Protein AF-A0A260ZLQ7-F1 (afdb_monomer)

Foldseek 3Di:
DAWDDDPQKTKGKDWLVVVLVVLVCLDPPPPDPRHLVQLVPDPDPLSVLLVVVSVVVNVVCVVPNDGGMDMDMDGDDPCVPVPDPVVCVPPDDDDDDDDPPDDLVRDPPDDRDDPADPPGCVQVSH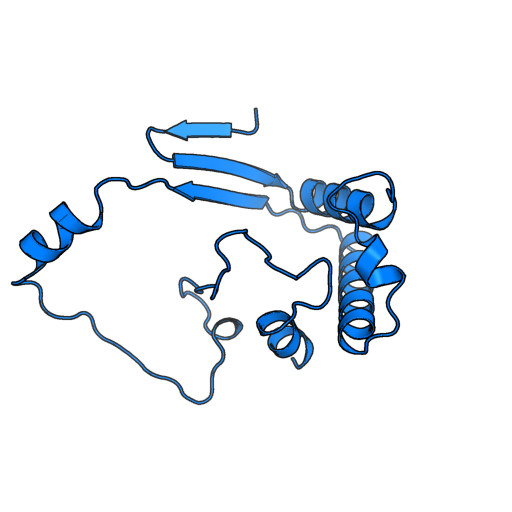NDQPPVVVVSVD

InterPro domains:
  IPR007724 Poly(ADP-ribose) glycohydrolase [PTHR12837] (11-131)
  IPR046372 Poly (ADP-ribose) glycohydrolase (PARG), catalytic domain [PF05028] (88-135)
  IPR048362 Poly (ADP-ribose) glycohydrolase, helical domain [PF20811] (11-74)

Sequence (138 aa):
RIYRLVDDVISATFSQEQCAVLLAWMFFDSRRNRSFLNILNSTHPISIEKIKFLLNYFEKVTEEMPQGVVSFMRIKNSNFWENEFEKNGEKKLSKAMVFDDLLIEQTALCTQIDFANKHIGGGVLRLGGVQMRLRLKQ

Secondary structure (DSSP, 8-state):
--EEEETTEEEEEEEHHHHHHHHHHHHH-TTSTT-SHHHHT--SHHHHHHHHHHHHHHHHHHHS----EEEEEEE--SSHHHHHTTTTTTSPPPP----SS--GGG-TTS-PPP---SSTTTTTTTT--HHHHHHTT-

Solvent-accessible surface area (backbone atoms only — not comparable to full-atom values): 8750 Å² total; per-residue (Å²): 136,58,70,55,78,58,88,57,32,45,36,42,62,42,45,43,56,58,52,50,53,54,52,48,46,23,64,71,40,74,89,46,101,71,25,38,54,60,27,76,76,37,88,49,70,71,25,51,56,50,50,54,51,51,50,55,50,50,52,50,48,72,76,54,67,58,89,54,71,48,77,49,74,49,76,61,70,94,60,60,69,80,60,46,56,76,74,42,73,82,59,79,80,75,94,82,85,89,69,93,91,61,55,67,89,72,50,77,100,54,92,72,84,76,95,70,46,98,53,80,67,62,39,56,59,46,90,40,48,74,70,56,54,59,65,72,72,109

Nearest PDB structures (foldseek):
  7kft-assembly1_B  TM=3.089E-01  e=8.301E+00  Thiomicrospira sp.

Organism: NCBI:txid1503980

Structure (mmCIF, N/CA/C/O backbone):
data_AF-A0A260ZLQ7-F1
#
_entry.id   AF-A0A260ZLQ7-F1
#
loop_
_atom_site.group_PDB
_atom_site.id
_atom_site.type_symbol
_atom_site.label_atom_id
_atom_site.label_alt_id
_atom_site.label_comp_id
_atom_site.label_asym_id
_atom_site.label_entity_id
_atom_site.label_seq_id
_atom_site.pdbx_PDB_ins_code
_atom_site.Cartn_x
_atom_site.Cartn_y
_atom_site.Cartn_z
_atom_site.occupancy
_atom_site.B_iso_or_equiv
_atom_site.auth_seq_id
_atom_site.auth_comp_id
_atom_site.auth_asym_id
_atom_site.auth_atom_id
_atom_site.pdbx_PDB_model_num
ATOM 1 N N . ARG A 1 1 ? 4.585 21.485 6.050 1.00 39.41 1 ARG A N 1
ATOM 2 C CA . ARG A 1 1 ? 4.648 21.030 7.464 1.00 39.41 1 ARG A CA 1
ATOM 3 C C . ARG A 1 1 ? 3.847 19.730 7.531 1.00 39.41 1 ARG A C 1
ATOM 5 O O . ARG A 1 1 ? 2.640 19.797 7.390 1.00 39.41 1 ARG A O 1
ATOM 12 N N . ILE A 1 2 ? 4.512 18.571 7.548 1.00 55.81 2 ILE A N 1
ATOM 13 C CA . ILE A 1 2 ? 3.894 17.281 7.152 1.00 55.81 2 ILE A CA 1
ATOM 14 C C . ILE A 1 2 ? 3.303 16.518 8.347 1.00 55.81 2 ILE A C 1
ATOM 16 O O . ILE A 1 2 ? 2.487 15.630 8.155 1.00 55.81 2 ILE A O 1
ATOM 20 N N . TYR A 1 3 ? 3.649 16.906 9.577 1.00 51.84 3 TYR A N 1
ATOM 21 C CA . TYR A 1 3 ? 3.212 16.215 10.784 1.00 51.84 3 TYR A CA 1
ATOM 22 C C . TYR A 1 3 ? 2.340 17.113 11.655 1.00 51.84 3 TYR A C 1
ATOM 24 O O . TYR A 1 3 ? 2.721 18.250 11.955 1.00 51.84 3 TYR A O 1
ATOM 32 N N . ARG A 1 4 ? 1.192 16.583 12.085 1.00 50.84 4 ARG A N 1
ATOM 33 C CA . ARG A 1 4 ? 0.425 17.107 13.219 1.00 50.84 4 ARG A CA 1
ATOM 34 C C . ARG A 1 4 ? 0.520 16.076 14.340 1.00 50.84 4 ARG A C 1
ATOM 36 O O . ARG A 1 4 ? 0.118 14.929 14.149 1.00 50.84 4 ARG A O 1
ATOM 43 N N . LEU A 1 5 ? 1.089 16.500 15.464 1.00 54.31 5 LEU A N 1
ATOM 44 C CA . LEU A 1 5 ? 1.104 15.740 16.706 1.00 54.31 5 LEU A CA 1
ATOM 45 C C . LEU A 1 5 ? -0.098 16.198 17.533 1.00 54.31 5 LEU A C 1
ATOM 47 O O . LEU A 1 5 ? -0.216 17.391 17.817 1.00 54.31 5 LEU A O 1
ATOM 51 N N . VAL A 1 6 ? -0.989 15.270 17.862 1.00 59.28 6 VAL A N 1
ATOM 52 C CA . VAL A 1 6 ? -2.028 15.463 18.880 1.00 59.28 6 VAL A CA 1
ATOM 53 C C . VAL A 1 6 ? -1.880 14.278 19.819 1.00 59.28 6 VAL A C 1
ATOM 55 O O . VAL A 1 6 ? -2.202 13.155 19.437 1.00 59.28 6 VAL A O 1
ATOM 58 N N . ASP A 1 7 ? -1.300 14.523 20.991 1.00 71.50 7 ASP A N 1
ATOM 59 C CA . ASP A 1 7 ? -1.055 13.512 22.022 1.00 71.50 7 ASP A CA 1
ATOM 60 C C . ASP A 1 7 ? -0.344 12.255 21.472 1.00 71.50 7 ASP A C 1
ATOM 62 O O . ASP A 1 7 ? 0.751 12.344 20.910 1.00 71.50 7 ASP A O 1
ATOM 66 N N . ASP A 1 8 ? -0.969 11.082 21.601 1.00 79.00 8 ASP A N 1
ATOM 67 C CA . ASP A 1 8 ? -0.450 9.787 21.154 1.00 79.00 8 ASP A CA 1
ATOM 68 C C . ASP A 1 8 ? -0.623 9.509 19.641 1.00 79.00 8 ASP A C 1
ATOM 70 O O . ASP A 1 8 ? -0.353 8.397 19.161 1.00 79.00 8 ASP A O 1
ATOM 74 N N . VAL A 1 9 ? -1.075 10.498 18.864 1.00 81.50 9 VAL A N 1
ATOM 75 C CA . VAL A 1 9 ? -1.346 10.358 17.428 1.00 81.50 9 VAL A CA 1
ATOM 76 C C . VAL A 1 9 ? -0.349 11.157 16.596 1.00 81.50 9 VAL A C 1
ATOM 78 O O . VAL A 1 9 ? -0.223 12.378 16.711 1.00 81.50 9 VAL A O 1
ATOM 81 N N . ILE A 1 10 ? 0.316 10.456 15.676 1.00 88.50 10 ILE A N 1
ATOM 82 C CA . ILE A 1 10 ? 1.172 11.046 14.644 1.00 88.50 10 ILE A CA 1
ATOM 83 C C . ILE A 1 10 ? 0.507 10.823 13.292 1.00 88.50 10 ILE A C 1
ATOM 85 O O . ILE A 1 10 ? 0.246 9.684 12.908 1.00 88.50 10 ILE A O 1
ATOM 89 N N . SER A 1 11 ? 0.276 11.900 12.547 1.00 91.50 11 SER A N 1
ATOM 90 C CA . SER A 1 11 ? -0.273 11.834 11.190 1.00 91.50 11 SER A CA 1
ATOM 91 C C . SER A 1 11 ? 0.675 12.444 10.163 1.00 91.50 11 SER A C 1
ATOM 93 O O . SER A 1 11 ? 1.411 13.379 10.480 1.00 91.50 11 SER A O 1
ATOM 95 N N . ALA A 1 12 ? 0.652 11.909 8.945 1.00 92.88 12 ALA A N 1
ATOM 96 C CA . ALA A 1 12 ? 1.340 12.450 7.782 1.00 92.88 12 ALA A CA 1
ATOM 97 C C . ALA A 1 12 ? 0.428 12.367 6.557 1.00 92.88 12 ALA A C 1
ATOM 99 O O . ALA A 1 12 ? -0.046 11.286 6.218 1.00 92.88 12 ALA A O 1
ATOM 100 N N . THR A 1 13 ? 0.194 13.497 5.894 1.00 95.50 13 THR A N 1
ATOM 101 C CA . THR A 1 13 ? -0.666 13.576 4.705 1.00 95.50 13 THR A CA 1
ATOM 102 C C . THR A 1 13 ? 0.137 14.061 3.509 1.00 95.50 13 THR A C 1
ATOM 104 O O . THR A 1 13 ? 0.884 15.034 3.621 1.00 95.50 13 THR A O 1
ATOM 107 N N . PHE A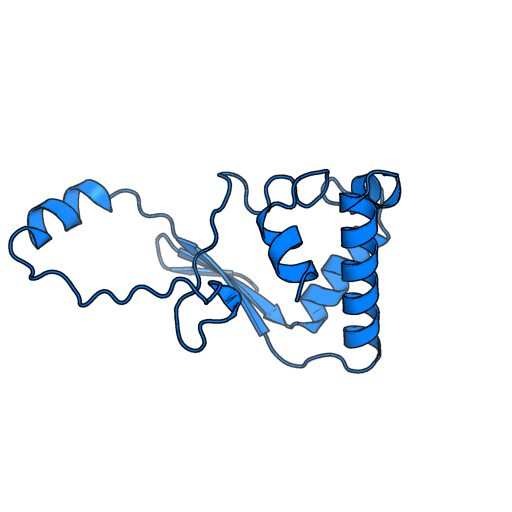 1 14 ? -0.044 13.390 2.376 1.00 95.88 14 PHE A N 1
ATOM 108 C CA . PHE A 1 14 ? 0.640 13.662 1.114 1.00 95.88 14 PHE A CA 1
ATOM 109 C C . PHE A 1 14 ? -0.378 13.740 -0.021 1.00 95.88 14 PHE A C 1
ATOM 111 O O . PHE A 1 14 ? -1.421 13.088 0.050 1.00 95.88 14 PHE A O 1
ATOM 118 N N . SER A 1 15 ? -0.083 14.495 -1.079 1.00 97.81 15 SER A N 1
ATOM 119 C CA . SER A 1 15 ? -0.821 14.330 -2.336 1.00 97.81 15 SER A CA 1
ATOM 120 C C . SER A 1 15 ? -0.492 12.975 -2.965 1.00 97.81 15 SER A C 1
ATOM 122 O O . SER A 1 15 ? 0.576 12.401 -2.725 1.00 97.81 15 SER A O 1
ATOM 124 N N . GLN A 1 16 ? -1.395 12.453 -3.792 1.00 97.31 16 GLN A N 1
ATOM 125 C CA . GLN A 1 16 ? -1.120 11.225 -4.541 1.00 97.31 16 GLN A CA 1
ATOM 126 C C . GLN A 1 16 ? 0.080 11.389 -5.486 1.00 97.31 16 GLN A C 1
ATOM 128 O O . GLN A 1 16 ? 0.881 10.464 -5.606 1.00 97.31 16 GLN A O 1
ATOM 133 N N . GLU A 1 17 ? 0.285 12.584 -6.045 1.00 97.00 17 GLU A N 1
ATOM 134 C CA . GLU A 1 17 ? 1.489 12.934 -6.807 1.00 97.00 17 GLU A CA 1
ATOM 135 C C . GLU A 1 17 ? 2.773 12.775 -5.976 1.00 97.00 17 GLU A C 1
ATOM 137 O O . GLU A 1 17 ? 3.720 12.114 -6.404 1.00 97.00 17 GLU A O 1
ATOM 142 N N . GLN A 1 18 ? 2.802 13.293 -4.743 1.00 96.75 18 GLN A N 1
ATOM 143 C CA . GLN A 1 18 ? 3.950 13.119 -3.845 1.00 96.75 18 GLN A CA 1
ATOM 144 C C . GLN A 1 18 ? 4.212 11.638 -3.546 1.00 96.75 18 GLN A C 1
ATOM 146 O O . GLN A 1 18 ? 5.367 11.203 -3.533 1.00 96.75 18 GLN A O 1
ATOM 151 N N . CYS A 1 19 ? 3.160 10.843 -3.336 1.00 96.38 19 CYS A N 1
ATOM 152 C CA . CYS A 1 19 ? 3.292 9.397 -3.168 1.00 96.38 19 CYS A CA 1
ATOM 153 C C . CYS A 1 19 ? 3.860 8.719 -4.426 1.00 96.38 19 CYS A C 1
ATOM 155 O O . CYS A 1 19 ? 4.753 7.878 -4.303 1.00 96.38 19 CYS A O 1
ATOM 157 N N . ALA A 1 20 ? 3.395 9.097 -5.619 1.00 96.31 20 ALA A N 1
ATOM 158 C CA . ALA A 1 20 ? 3.885 8.558 -6.885 1.00 96.31 20 ALA A CA 1
ATOM 159 C C . ALA A 1 20 ? 5.380 8.848 -7.090 1.00 96.31 20 ALA A C 1
ATOM 161 O O . ALA A 1 20 ? 6.134 7.932 -7.424 1.00 96.31 20 ALA A O 1
ATOM 162 N N . VAL A 1 21 ? 5.834 10.070 -6.792 1.00 94.81 21 VAL A N 1
ATOM 163 C CA . VAL A 1 21 ? 7.260 10.442 -6.856 1.00 94.81 21 VAL A CA 1
ATOM 164 C C . VAL A 1 21 ? 8.103 9.610 -5.886 1.00 94.81 21 VAL A C 1
ATOM 166 O O . VAL A 1 21 ? 9.164 9.105 -6.258 1.00 94.81 21 VAL A O 1
ATOM 169 N N . LEU A 1 22 ? 7.632 9.408 -4.651 1.00 93.94 22 LEU A N 1
ATOM 170 C CA . LEU A 1 22 ? 8.336 8.575 -3.671 1.00 93.94 22 LEU A CA 1
ATOM 171 C C . LEU A 1 22 ? 8.436 7.111 -4.125 1.00 93.94 22 LEU A C 1
ATOM 173 O O . LEU A 1 22 ? 9.494 6.498 -3.968 1.00 93.94 22 LEU A O 1
ATOM 177 N N . LEU A 1 23 ? 7.372 6.560 -4.715 1.00 94.25 23 LEU A N 1
ATOM 178 C CA . LEU A 1 23 ? 7.384 5.207 -5.277 1.00 94.25 23 LEU A CA 1
ATOM 179 C C . LEU A 1 23 ? 8.328 5.101 -6.481 1.00 94.25 23 LEU A C 1
ATOM 181 O O . LEU A 1 23 ? 9.081 4.131 -6.570 1.00 94.25 23 LEU A O 1
ATOM 185 N N . ALA A 1 24 ? 8.351 6.102 -7.365 1.00 94.12 24 ALA A N 1
ATOM 186 C CA . ALA A 1 24 ? 9.293 6.158 -8.483 1.00 94.12 24 ALA A CA 1
ATOM 187 C C . ALA A 1 24 ? 10.747 6.182 -7.984 1.00 94.12 24 ALA A C 1
ATOM 189 O O . ALA A 1 24 ? 11.601 5.459 -8.496 1.00 94.12 24 ALA A O 1
ATOM 190 N N . TRP A 1 25 ? 11.037 6.926 -6.915 1.00 92.94 25 TRP A N 1
ATOM 191 C CA . TRP A 1 25 ? 12.359 6.895 -6.284 1.00 92.94 25 TRP A CA 1
ATOM 192 C C . TRP A 1 25 ? 12.725 5.520 -5.729 1.00 92.94 25 TRP A C 1
ATOM 194 O O . TRP A 1 25 ? 13.870 5.101 -5.871 1.00 92.94 25 TRP A O 1
ATOM 204 N N . MET A 1 26 ? 11.779 4.798 -5.123 1.00 92.62 26 MET A N 1
ATOM 205 C CA . MET A 1 26 ? 12.023 3.421 -4.673 1.00 92.62 26 MET A CA 1
ATOM 206 C C . MET A 1 2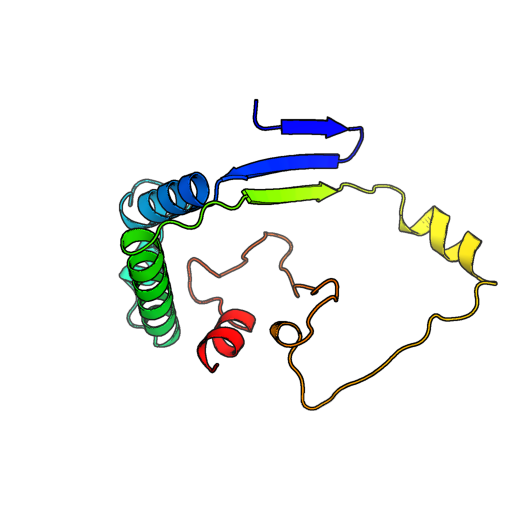6 ? 12.294 2.464 -5.844 1.00 92.62 26 MET A C 1
ATOM 208 O O . MET A 1 26 ? 13.010 1.477 -5.662 1.00 92.62 26 MET A O 1
ATOM 212 N N . PHE A 1 27 ? 11.736 2.748 -7.024 1.00 91.81 27 PHE A N 1
ATOM 213 C CA . PHE A 1 27 ? 11.944 1.974 -8.247 1.00 91.81 27 PHE A CA 1
ATOM 214 C C . PHE A 1 27 ? 13.335 2.191 -8.849 1.00 91.81 27 PHE A C 1
ATOM 216 O O . PHE A 1 27 ? 14.011 1.214 -9.165 1.00 91.81 27 PHE A O 1
ATOM 223 N N . PHE A 1 28 ? 13.790 3.443 -8.952 1.00 89.31 28 PHE A N 1
ATOM 224 C CA . PHE A 1 28 ? 15.052 3.775 -9.625 1.00 89.31 28 PHE A CA 1
ATOM 225 C C . PHE A 1 28 ? 16.284 3.831 -8.702 1.00 89.31 28 PHE A C 1
ATOM 227 O O . PHE A 1 28 ? 17.392 3.552 -9.158 1.00 89.31 28 PHE A O 1
ATOM 234 N N . ASP A 1 29 ? 16.146 4.187 -7.418 1.00 83.12 29 ASP A N 1
ATOM 235 C CA . ASP A 1 29 ? 17.300 4.387 -6.524 1.00 83.12 29 ASP A CA 1
ATOM 236 C C . ASP A 1 29 ? 17.655 3.110 -5.745 1.00 83.12 29 ASP A C 1
ATOM 238 O O . ASP A 1 29 ? 17.137 2.826 -4.659 1.00 83.12 29 ASP A O 1
ATOM 242 N N . SER A 1 30 ? 18.604 2.348 -6.289 1.00 71.88 30 SER A N 1
ATOM 243 C CA . SER A 1 30 ? 19.115 1.102 -5.703 1.00 71.88 30 SER A CA 1
ATOM 244 C C . SER A 1 30 ? 19.892 1.294 -4.394 1.00 71.88 30 SER A C 1
ATOM 246 O O . SER A 1 30 ? 20.087 0.326 -3.658 1.00 71.88 30 SER A O 1
ATOM 248 N N . ARG A 1 31 ? 20.300 2.527 -4.061 1.00 73.19 31 ARG A N 1
ATOM 249 C CA . ARG A 1 31 ? 21.137 2.841 -2.885 1.00 73.19 31 ARG A CA 1
ATOM 250 C C . ARG A 1 31 ? 20.345 2.976 -1.584 1.00 73.19 31 ARG A C 1
ATOM 252 O O . ARG A 1 31 ? 20.935 3.127 -0.516 1.00 73.19 31 ARG A O 1
ATOM 259 N N . ARG A 1 32 ? 19.009 2.953 -1.643 1.00 67.44 32 ARG A N 1
ATOM 260 C CA . ARG A 1 32 ? 18.149 3.122 -0.464 1.00 67.44 32 ARG A CA 1
ATOM 261 C C . ARG A 1 32 ? 17.783 1.785 0.170 1.00 67.44 32 ARG A C 1
ATOM 263 O O . ARG A 1 32 ? 17.413 0.836 -0.511 1.00 67.44 32 ARG A O 1
ATOM 270 N N . ASN A 1 33 ? 17.723 1.768 1.505 1.00 68.12 33 ASN A N 1
ATOM 271 C CA . ASN A 1 33 ? 17.277 0.620 2.315 1.00 68.12 33 ASN A CA 1
ATOM 272 C C . ASN A 1 33 ? 15.833 0.145 2.023 1.00 68.12 33 ASN A C 1
ATOM 274 O O . ASN A 1 33 ? 15.408 -0.895 2.524 1.00 68.12 33 ASN A O 1
ATOM 278 N N . ARG A 1 34 ? 15.055 0.904 1.243 1.00 81.25 34 ARG A N 1
ATOM 279 C CA . ARG A 1 34 ? 13.666 0.607 0.864 1.00 81.25 34 ARG A CA 1
ATOM 280 C C . ARG A 1 34 ? 13.490 0.711 -0.656 1.00 81.25 34 ARG A C 1
ATOM 282 O O . ARG A 1 34 ? 12.612 1.424 -1.117 1.00 81.25 34 ARG A O 1
ATOM 289 N N . SER A 1 35 ? 14.349 0.050 -1.425 1.00 89.00 35 SER A N 1
ATOM 290 C CA . SER A 1 35 ? 14.233 -0.013 -2.887 1.00 89.00 35 SER A CA 1
ATOM 291 C C . SER A 1 35 ? 13.439 -1.240 -3.354 1.00 89.00 35 SER A C 1
ATOM 293 O 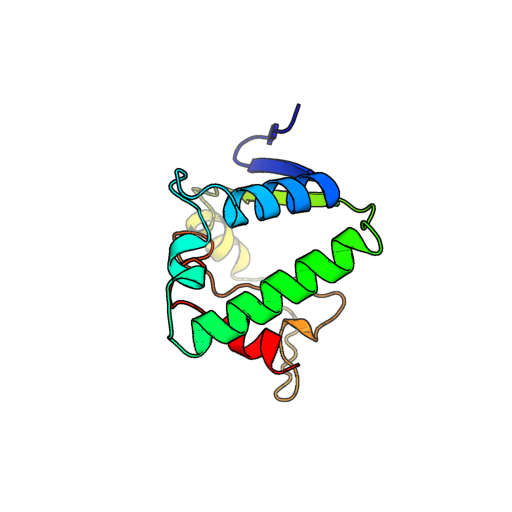O . SER A 1 35 ? 13.304 -2.233 -2.627 1.00 89.00 35 SER A O 1
ATOM 295 N N . PHE A 1 36 ? 12.936 -1.193 -4.590 1.00 91.88 36 PHE A N 1
ATOM 296 C CA . PHE A 1 36 ? 12.310 -2.339 -5.260 1.00 91.88 36 PHE A CA 1
ATOM 297 C C . PHE A 1 36 ? 13.326 -3.317 -5.870 1.00 91.88 36 PHE A C 1
ATOM 299 O O . PHE A 1 36 ? 12.919 -4.319 -6.453 1.00 91.88 36 PHE A O 1
ATOM 306 N N . LEU A 1 37 ? 14.634 -3.102 -5.684 1.00 90.19 37 LEU A N 1
ATOM 307 C CA . LEU A 1 37 ? 15.702 -3.898 -6.302 1.00 90.19 37 LEU A CA 1
ATOM 308 C C . LEU A 1 37 ? 15.556 -5.409 -6.061 1.00 90.19 37 LEU A C 1
ATOM 310 O O . LEU A 1 37 ? 15.746 -6.206 -6.972 1.00 90.19 37 LEU A O 1
ATOM 314 N N . ASN A 1 38 ? 15.161 -5.812 -4.850 1.00 88.38 38 ASN A N 1
ATOM 315 C CA . ASN A 1 38 ? 14.944 -7.225 -4.520 1.00 88.38 38 ASN A CA 1
ATOM 316 C C . ASN A 1 38 ? 13.779 -7.853 -5.301 1.00 88.38 38 ASN A C 1
ATOM 318 O O . ASN A 1 38 ? 13.795 -9.055 -5.543 1.00 88.38 38 ASN A O 1
ATOM 322 N N . ILE A 1 39 ? 12.763 -7.062 -5.657 1.00 90.94 39 ILE A N 1
ATOM 323 C CA . ILE A 1 39 ? 11.655 -7.515 -6.503 1.00 90.94 39 ILE A CA 1
ATOM 324 C C . ILE A 1 39 ? 12.141 -7.582 -7.953 1.00 90.94 39 ILE A C 1
ATOM 326 O O . ILE A 1 39 ? 11.953 -8.605 -8.601 1.00 90.94 39 ILE A O 1
ATOM 330 N N . LEU A 1 40 ? 12.807 -6.523 -8.429 1.00 90.12 40 LEU A N 1
ATOM 331 C CA . LEU A 1 40 ? 13.277 -6.391 -9.814 1.00 90.12 40 LEU A CA 1
ATOM 332 C C . LEU A 1 40 ? 14.298 -7.469 -10.206 1.00 90.12 40 LEU A C 1
ATOM 334 O O . LEU A 1 40 ? 14.260 -7.968 -11.323 1.00 90.12 40 LEU A O 1
ATOM 338 N N . ASN A 1 41 ? 15.170 -7.871 -9.278 1.00 90.25 41 ASN A N 1
ATOM 339 C CA . ASN A 1 41 ? 16.196 -8.890 -9.517 1.00 90.25 41 ASN A CA 1
ATOM 340 C C . ASN A 1 41 ? 15.711 -10.329 -9.266 1.00 90.25 41 ASN A C 1
ATOM 342 O O . ASN A 1 41 ? 16.500 -11.270 -9.341 1.00 90.25 41 ASN A O 1
ATOM 346 N N . SER A 1 42 ? 14.443 -10.525 -8.902 1.00 89.88 42 SER A N 1
ATOM 347 C CA . SER A 1 42 ? 13.912 -11.837 -8.539 1.00 89.88 42 SER A CA 1
ATOM 348 C C . SER A 1 42 ? 13.149 -12.468 -9.700 1.00 89.88 42 SER A C 1
ATOM 350 O O . SER A 1 42 ? 12.226 -11.876 -10.246 1.00 89.88 42 SER A O 1
ATOM 352 N N . THR A 1 43 ? 13.462 -13.726 -10.007 1.00 90.38 43 THR A N 1
ATOM 353 C CA . THR A 1 43 ? 12.730 -14.550 -10.987 1.00 90.38 43 THR A CA 1
ATOM 354 C C . THR A 1 43 ? 11.527 -15.280 -10.383 1.00 90.38 43 THR A C 1
ATOM 356 O O . THR A 1 43 ? 10.855 -16.054 -11.060 1.00 90.38 43 THR A O 1
ATOM 359 N N . HIS A 1 44 ? 11.241 -15.065 -9.096 1.00 91.69 44 HIS A N 1
ATOM 360 C CA . HIS A 1 44 ? 10.141 -15.744 -8.423 1.00 91.69 44 HIS A CA 1
ATOM 361 C C . HIS A 1 44 ? 8.789 -15.284 -9.007 1.00 91.69 44 HIS A C 1
ATOM 363 O O . HIS A 1 44 ? 8.595 -14.077 -9.165 1.00 91.69 44 HIS A O 1
ATOM 369 N N . PRO A 1 45 ? 7.804 -16.178 -9.238 1.00 89.62 45 PRO A N 1
ATOM 370 C CA . PRO A 1 45 ? 6.525 -15.808 -9.859 1.00 89.62 45 PRO A CA 1
ATOM 371 C C . PRO A 1 45 ? 5.804 -14.637 -9.174 1.00 89.62 45 PRO A C 1
ATOM 373 O O . PRO A 1 45 ? 5.323 -13.722 -9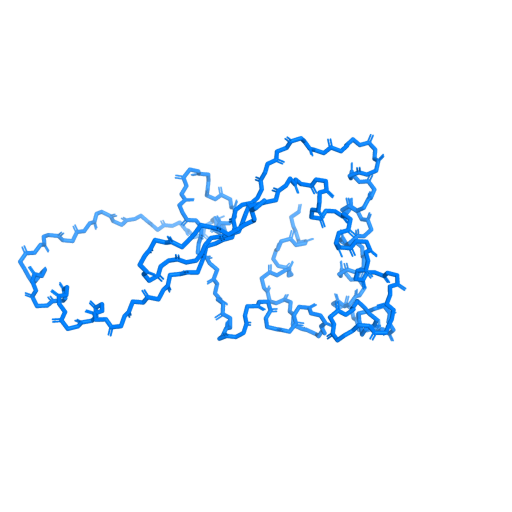.829 1.00 89.62 45 PRO A O 1
ATOM 376 N N . ILE A 1 46 ? 5.802 -14.601 -7.836 1.00 87.69 46 ILE A N 1
ATOM 377 C CA . ILE A 1 46 ? 5.243 -13.473 -7.060 1.00 87.69 46 ILE A CA 1
ATOM 378 C C . ILE A 1 46 ? 5.927 -12.141 -7.400 1.00 87.69 46 ILE A C 1
ATOM 380 O O . ILE A 1 46 ? 5.270 -11.105 -7.413 1.00 87.69 46 ILE A O 1
ATOM 384 N N . SER A 1 47 ? 7.240 -12.148 -7.626 1.00 90.94 47 SER A N 1
ATOM 385 C CA . SER A 1 47 ? 7.994 -10.942 -7.968 1.00 90.94 47 SER A CA 1
ATOM 386 C C . SER A 1 47 ? 7.598 -10.432 -9.351 1.00 90.94 47 SER A C 1
ATOM 388 O O . SER A 1 47 ? 7.388 -9.236 -9.506 1.00 90.94 47 SER A O 1
ATOM 390 N N . ILE A 1 48 ? 7.382 -11.331 -10.316 1.00 90.50 48 ILE A N 1
ATOM 391 C CA . ILE A 1 48 ? 6.884 -10.980 -11.655 1.00 90.50 48 ILE A CA 1
ATOM 392 C C . ILE A 1 48 ? 5.516 -10.292 -11.558 1.00 90.50 48 ILE A C 1
ATOM 394 O O . ILE A 1 48 ? 5.319 -9.219 -12.124 1.00 90.50 48 ILE A O 1
ATOM 398 N N . GLU A 1 49 ? 4.595 -10.855 -10.777 1.00 90.75 49 GLU A N 1
ATOM 399 C CA . GLU A 1 49 ? 3.264 -10.271 -10.572 1.00 90.75 49 GLU A CA 1
ATOM 400 C C . GLU A 1 49 ? 3.321 -8.905 -9.862 1.00 90.75 49 GLU A C 1
ATOM 402 O O . GLU A 1 49 ? 2.586 -7.978 -10.201 1.00 90.75 49 GLU A O 1
ATOM 407 N N . LYS A 1 50 ? 4.267 -8.720 -8.934 1.00 90.75 50 LYS A N 1
ATOM 408 C CA . LYS A 1 50 ? 4.543 -7.410 -8.324 1.00 90.75 50 LYS A CA 1
ATOM 409 C C . LYS A 1 50 ? 5.070 -6.389 -9.319 1.00 90.75 50 LYS A C 1
ATOM 411 O O . LYS A 1 50 ? 4.686 -5.226 -9.236 1.00 90.75 50 LYS A O 1
ATOM 416 N N . ILE A 1 51 ? 5.946 -6.802 -10.230 1.00 92.25 51 ILE A N 1
ATOM 417 C CA . ILE A 1 51 ? 6.485 -5.919 -11.266 1.00 92.25 51 ILE A CA 1
ATOM 418 C C . ILE A 1 51 ? 5.356 -5.475 -12.192 1.00 92.25 51 ILE A C 1
ATOM 420 O O . ILE A 1 51 ? 5.196 -4.276 -12.387 1.00 92.25 51 ILE A O 1
ATOM 424 N N . LYS A 1 52 ? 4.521 -6.405 -12.678 1.00 92.44 52 LYS A N 1
ATOM 425 C CA . LYS A 1 52 ? 3.338 -6.074 -13.493 1.00 92.44 52 LYS A CA 1
ATOM 426 C C . LYS A 1 52 ? 2.436 -5.059 -12.794 1.00 92.44 52 LYS A C 1
ATOM 428 O O . LYS A 1 52 ? 2.051 -4.064 -13.397 1.00 92.44 52 LYS A O 1
ATOM 433 N N . PHE A 1 53 ? 2.162 -5.268 -11.506 1.00 91.94 53 PHE A N 1
ATOM 434 C CA . PHE A 1 53 ? 1.368 -4.335 -10.709 1.00 91.94 53 PHE A CA 1
ATOM 435 C C . PHE A 1 53 ? 1.990 -2.941 -10.618 1.00 91.94 53 PHE A C 1
ATOM 437 O O . PHE A 1 53 ? 1.293 -1.947 -10.809 1.00 91.94 53 PHE A O 1
ATOM 444 N N . LEU A 1 54 ? 3.291 -2.863 -10.322 1.00 93.31 54 LEU A N 1
ATOM 445 C CA . LEU A 1 54 ? 4.012 -1.594 -10.230 1.00 93.31 54 LEU A CA 1
ATOM 446 C C . LEU A 1 54 ? 4.023 -0.862 -11.575 1.00 93.31 54 LEU A C 1
ATOM 448 O O . LEU A 1 54 ? 3.797 0.343 -11.597 1.00 93.31 54 LEU A O 1
ATOM 452 N N . LEU A 1 55 ? 4.244 -1.576 -12.681 1.00 94.56 55 LEU A N 1
ATOM 453 C CA . LEU A 1 55 ? 4.229 -0.996 -14.025 1.00 94.56 55 LEU A CA 1
ATOM 454 C C . LEU A 1 55 ? 2.841 -0.465 -14.393 1.00 94.56 55 LEU A C 1
ATOM 456 O O . LEU A 1 55 ? 2.743 0.685 -14.800 1.00 94.56 55 LEU A O 1
ATOM 460 N N . ASN A 1 56 ? 1.779 -1.237 -14.150 1.00 95.12 56 ASN A N 1
ATOM 461 C CA . ASN A 1 56 ? 0.399 -0.783 -14.353 1.00 95.12 56 ASN A CA 1
ATOM 462 C C . ASN A 1 56 ? 0.045 0.421 -13.458 1.00 95.12 56 ASN A C 1
ATOM 464 O O . ASN A 1 56 ? -0.670 1.322 -13.882 1.00 95.12 56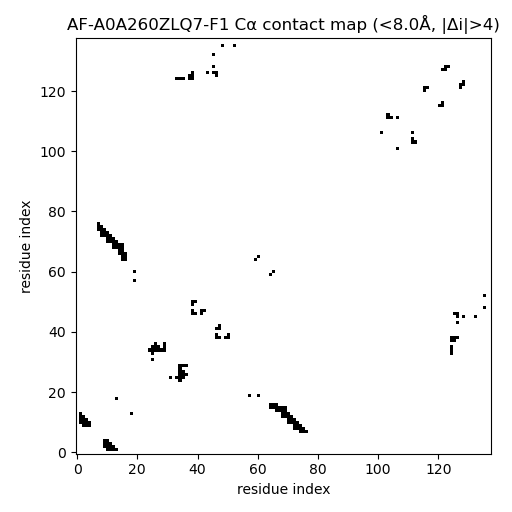 ASN A O 1
ATOM 468 N N . TYR A 1 57 ? 0.546 0.470 -12.217 1.00 95.69 57 TYR A N 1
ATOM 469 C CA . TYR A 1 57 ? 0.395 1.661 -11.377 1.00 95.69 57 TYR A CA 1
ATOM 470 C C . TYR A 1 57 ? 1.082 2.878 -12.007 1.00 95.69 57 TYR A C 1
ATOM 472 O O . TYR A 1 57 ? 0.460 3.934 -12.100 1.00 95.69 57 TYR A O 1
ATOM 480 N N . PHE A 1 58 ? 2.344 2.735 -12.433 1.00 96.62 58 PHE A N 1
ATOM 481 C CA . PHE A 1 58 ? 3.101 3.836 -13.028 1.00 96.62 58 PHE A CA 1
ATOM 482 C C . PHE A 1 58 ? 2.484 4.319 -14.337 1.00 96.62 58 PHE A C 1
ATOM 484 O O . PHE A 1 58 ? 2.360 5.524 -14.504 1.00 96.62 58 PHE A O 1
ATOM 491 N N . GLU A 1 59 ? 2.033 3.408 -15.198 1.00 97.19 59 GLU A N 1
ATOM 492 C CA . GLU A 1 59 ? 1.301 3.727 -16.427 1.00 97.19 59 GLU A CA 1
ATOM 493 C C . GLU A 1 59 ? 0.107 4.643 -16.128 1.00 97.19 59 GLU A C 1
ATOM 495 O O . GLU A 1 59 ? 0.077 5.779 -16.605 1.00 97.19 59 GLU A O 1
ATOM 500 N N . LYS A 1 60 ? -0.787 4.221 -15.221 1.00 96.44 60 LYS A N 1
ATOM 501 C CA . LYS A 1 60 ? -1.981 4.995 -14.843 1.00 96.44 60 LYS A CA 1
ATOM 502 C C . LYS A 1 60 ? -1.655 6.388 -14.313 1.00 96.44 60 LYS A C 1
AT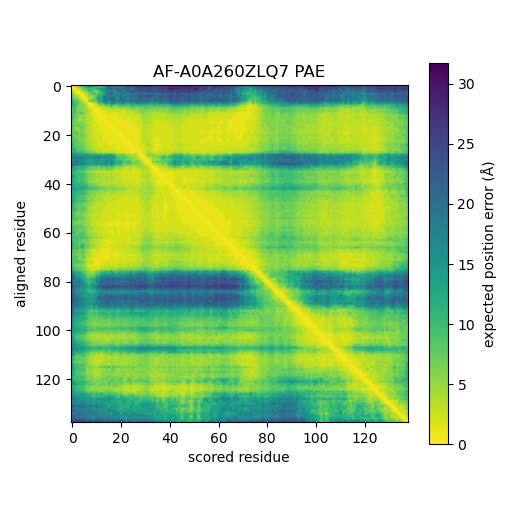OM 504 O O . LYS A 1 60 ? -2.276 7.356 -14.733 1.00 96.44 60 LYS A O 1
ATOM 509 N N . VAL A 1 61 ? -0.687 6.511 -13.400 1.00 96.75 61 VAL A N 1
ATOM 510 C CA . VAL A 1 61 ? -0.352 7.829 -12.822 1.00 96.75 61 VAL A CA 1
ATOM 511 C C . VAL A 1 61 ? 0.419 8.728 -13.789 1.00 96.75 61 VAL A C 1
ATOM 513 O O . VAL A 1 61 ? 0.434 9.940 -13.586 1.00 96.75 61 VAL A O 1
ATOM 516 N N . THR A 1 62 ? 1.076 8.167 -14.811 1.00 96.12 62 THR A N 1
ATOM 517 C CA . THR A 1 62 ? 1.723 8.956 -15.874 1.00 96.12 62 THR A CA 1
ATOM 518 C C . THR A 1 62 ? 0.760 9.386 -16.975 1.00 96.12 62 THR A C 1
ATOM 520 O O . THR A 1 62 ? 0.999 10.420 -17.591 1.00 96.12 62 THR A O 1
ATOM 523 N N . GLU A 1 63 ? -0.310 8.625 -17.208 1.00 97.25 63 GLU A N 1
ATOM 524 C CA . GLU A 1 63 ? -1.378 8.979 -18.146 1.00 97.25 63 GLU A CA 1
ATOM 525 C C . GLU A 1 63 ? -2.277 10.077 -17.565 1.00 97.25 63 GLU A C 1
ATOM 527 O O . GLU A 1 63 ? -2.465 11.123 -18.185 1.00 97.25 63 GLU A O 1
ATOM 532 N N . GLU A 1 64 ? -2.763 9.882 -16.337 1.00 97.31 64 GLU A N 1
ATOM 533 C CA . GLU A 1 64 ? -3.570 10.865 -15.619 1.00 97.31 64 GLU A CA 1
ATOM 534 C C . GLU A 1 64 ? -3.206 10.857 -14.130 1.00 97.31 64 GLU A C 1
ATOM 536 O O . GLU A 1 64 ? -3.545 9.943 -13.375 1.00 97.31 64 GLU A O 1
ATOM 541 N N . MET A 1 65 ? -2.499 11.898 -13.680 1.00 97.50 65 MET A N 1
ATOM 542 C CA . MET A 1 65 ? -2.092 12.005 -12.280 1.00 97.50 65 MET A CA 1
ATOM 543 C C . MET A 1 65 ? -3.320 12.247 -11.389 1.00 97.50 65 MET A C 1
ATOM 545 O O . MET A 1 65 ? -3.969 13.292 -11.523 1.00 97.50 65 MET A O 1
ATOM 549 N N . PRO A 1 66 ? -3.629 11.358 -10.429 1.00 95.62 66 PRO A N 1
ATOM 550 C CA . PRO A 1 66 ? -4.768 11.566 -9.551 1.00 95.62 66 PRO A CA 1
ATOM 551 C C . PRO A 1 66 ? -4.495 12.716 -8.560 1.00 95.62 66 PRO A C 1
ATOM 553 O O . PRO A 1 66 ? -3.389 12.878 -8.043 1.00 95.62 66 PRO A O 1
ATOM 556 N N . GLN A 1 67 ? -5.521 13.534 -8.305 1.00 96.12 67 GLN A N 1
ATOM 557 C CA . GLN A 1 67 ? -5.411 14.822 -7.590 1.00 96.12 67 GLN A CA 1
ATOM 558 C C . GLN A 1 67 ? -5.813 14.752 -6.104 1.00 96.12 67 GLN A C 1
ATOM 560 O O . GLN A 1 67 ? -5.993 15.772 -5.437 1.00 96.12 67 GLN A O 1
ATOM 565 N N . GLY A 1 68 ? -5.997 13.545 -5.572 1.00 96.44 68 GLY A N 1
ATOM 566 C CA . GLY A 1 68 ? -6.378 13.314 -4.184 1.00 96.44 68 GLY A CA 1
ATOM 567 C C . GLY A 1 68 ? -5.204 13.362 -3.204 1.00 96.44 68 GLY A C 1
ATOM 568 O O . GLY A 1 68 ? -4.051 13.644 -3.544 1.00 96.44 68 GLY A O 1
ATOM 569 N N . VAL A 1 69 ? -5.511 13.035 -1.948 1.00 96.69 69 VAL A N 1
ATOM 570 C CA . VAL A 1 69 ? -4.547 12.974 -0.843 1.00 96.69 69 VAL A CA 1
ATOM 571 C C . VAL A 1 69 ? -4.607 11.630 -0.128 1.00 96.69 69 VAL A C 1
ATOM 573 O O . VAL A 1 69 ? -5.646 10.974 -0.087 1.00 96.69 69 VAL A O 1
ATOM 576 N N . VAL A 1 70 ? -3.482 11.233 0.462 1.00 95.56 70 VAL A N 1
ATOM 577 C CA . VAL A 1 70 ? -3.341 10.024 1.274 1.00 95.56 70 VAL A CA 1
ATOM 578 C C . VAL A 1 70 ? -2.837 10.418 2.656 1.00 95.56 70 VAL A C 1
ATOM 580 O O . VAL A 1 70 ? -1.795 11.064 2.786 1.00 95.56 70 VAL A O 1
ATOM 583 N N . SER A 1 71 ? -3.571 10.013 3.693 1.00 94.62 71 SER A N 1
ATOM 584 C CA . SER A 1 71 ? -3.220 10.256 5.093 1.00 94.62 71 SER A CA 1
ATOM 585 C C . SER A 1 71 ? -2.796 8.965 5.783 1.00 94.62 71 SER A C 1
ATOM 587 O O . SER A 1 71 ? -3.546 7.995 5.845 1.00 94.62 71 SER A O 1
ATOM 589 N N . PHE A 1 72 ? -1.598 8.980 6.355 1.00 92.56 72 PHE A N 1
ATOM 590 C CA . PHE A 1 72 ? -1.057 7.927 7.202 1.00 92.56 72 PHE A CA 1
ATOM 591 C C . PHE A 1 72 ? -1.175 8.362 8.656 1.00 92.56 72 PHE A C 1
ATOM 593 O O . PHE A 1 72 ? -0.729 9.451 9.015 1.00 92.56 72 PHE A O 1
ATOM 600 N N . MET A 1 73 ? -1.747 7.511 9.504 1.00 91.19 73 MET A N 1
ATOM 601 C CA . MET A 1 73 ? -1.922 7.794 10.924 1.00 91.19 73 MET A CA 1
ATOM 602 C C . MET A 1 73 ? -1.343 6.657 11.760 1.00 91.19 73 MET A C 1
ATOM 604 O O . MET A 1 73 ? -1.662 5.488 11.555 1.00 91.19 73 MET A O 1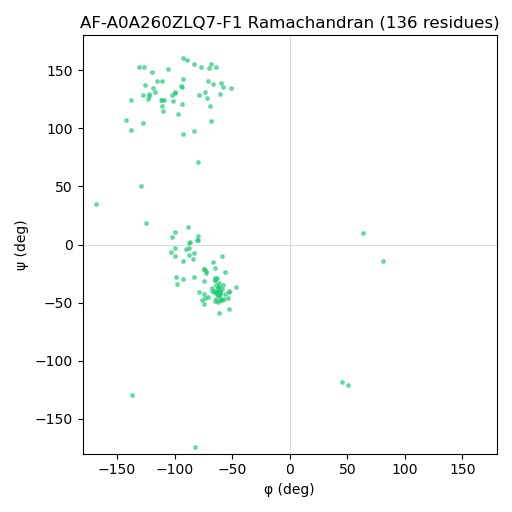
ATOM 608 N N . ARG A 1 74 ? -0.488 7.010 12.718 1.00 89.62 74 ARG A N 1
ATOM 609 C CA . ARG A 1 74 ? 0.029 6.115 13.747 1.00 89.62 74 ARG A CA 1
ATOM 610 C C . ARG A 1 74 ? -0.572 6.529 15.078 1.00 89.62 74 ARG A C 1
ATOM 612 O O . ARG A 1 74 ? -0.269 7.607 15.577 1.00 89.62 74 ARG A O 1
ATOM 619 N N . ILE A 1 75 ? -1.385 5.646 15.641 1.00 87.19 75 ILE A N 1
ATOM 620 C CA . ILE A 1 75 ? -1.968 5.800 16.971 1.00 87.19 75 ILE A CA 1
ATOM 621 C C . ILE A 1 75 ? -1.160 4.922 17.921 1.00 87.19 75 ILE A C 1
ATOM 623 O O . ILE A 1 75 ? -1.020 3.717 17.691 1.00 87.19 75 ILE A O 1
ATOM 627 N N . LYS A 1 76 ? -0.606 5.515 18.974 1.00 84.00 76 LYS A N 1
ATOM 628 C CA . LYS A 1 76 ? -0.134 4.768 20.137 1.00 84.00 76 LYS A CA 1
ATOM 629 C C . LYS A 1 76 ? -1.284 4.747 21.140 1.00 84.00 76 LYS A C 1
ATOM 631 O O . LYS A 1 76 ? -1.959 5.741 21.331 1.00 84.00 76 LYS A O 1
ATOM 636 N N . ASN A 1 77 ? -1.565 3.607 21.747 1.00 75.44 77 ASN A N 1
ATOM 637 C CA . ASN A 1 77 ? -2.533 3.566 22.833 1.00 75.44 77 ASN A CA 1
ATOM 638 C C . ASN A 1 77 ? -1.970 2.654 23.912 1.00 75.44 77 ASN A C 1
ATOM 640 O O . ASN A 1 77 ? -1.989 1.433 23.767 1.00 75.44 77 ASN A O 1
ATOM 644 N N . SER A 1 78 ? -1.365 3.254 24.937 1.00 68.19 78 SER A N 1
ATOM 645 C CA . SER A 1 78 ? -0.702 2.501 26.003 1.00 68.19 78 SER A CA 1
ATOM 646 C C . SER A 1 78 ? -1.688 1.837 26.964 1.00 68.19 78 SER A C 1
ATOM 648 O O . SER A 1 78 ? -1.310 0.860 27.597 1.00 68.19 78 SER A O 1
ATOM 650 N N . ASN A 1 79 ? -2.939 2.312 27.038 1.00 64.12 79 ASN A N 1
ATOM 651 C CA . ASN A 1 79 ? -3.882 1.953 28.106 1.00 64.12 79 ASN A CA 1
ATOM 652 C C . ASN A 1 79 ? -5.212 1.372 27.574 1.00 64.12 79 ASN A C 1
ATOM 654 O O . ASN A 1 79 ? -6.217 1.383 28.288 1.00 64.12 79 ASN A O 1
ATOM 658 N N . PHE A 1 80 ? -5.241 0.900 26.319 1.00 62.84 80 PHE A N 1
ATOM 659 C CA . PHE A 1 80 ? -6.469 0.465 25.634 1.00 62.84 80 PHE A CA 1
ATOM 660 C C . PHE A 1 80 ? -7.173 -0.706 26.335 1.00 62.84 80 PHE A C 1
ATOM 662 O O . PHE A 1 80 ? -8.392 -0.704 26.475 1.00 62.84 80 PHE A O 1
ATOM 669 N N . TRP A 1 81 ? -6.408 -1.703 26.786 1.00 54.34 81 TRP A N 1
ATOM 670 C CA . TRP A 1 81 ? -6.959 -2.976 27.260 1.00 54.34 81 TRP A CA 1
ATOM 671 C C . TRP A 1 81 ? -7.519 -2.908 28.684 1.00 54.34 81 TRP A C 1
ATOM 673 O O . TRP A 1 81 ? -8.595 -3.441 28.929 1.00 54.34 81 TRP A O 1
ATOM 683 N N . GLU A 1 82 ? -6.838 -2.211 29.597 1.00 59.41 82 GLU A N 1
ATOM 684 C CA . GLU A 1 82 ? -7.242 -2.121 31.010 1.00 59.41 82 GLU A CA 1
ATOM 685 C C . GLU A 1 82 ? -8.475 -1.232 31.226 1.00 59.41 82 GLU A C 1
ATOM 687 O O . GLU A 1 82 ? -9.207 -1.423 32.186 1.00 59.41 82 GLU A O 1
ATOM 692 N N . ASN A 1 83 ? -8.752 -0.274 30.332 1.00 57.72 83 ASN A N 1
ATOM 693 C CA . ASN A 1 83 ? -9.830 0.695 30.548 1.00 57.72 83 ASN A CA 1
ATOM 694 C C . ASN A 1 83 ? -11.144 0.376 29.832 1.00 57.72 83 ASN A C 1
ATOM 696 O O . ASN A 1 83 ? -12.185 0.825 30.301 1.00 57.72 83 ASN A O 1
ATOM 700 N N . GLU A 1 84 ? -11.130 -0.328 28.699 1.00 62.38 84 GLU A N 1
ATOM 701 C CA . GLU A 1 84 ? -12.332 -0.491 27.864 1.00 62.38 84 GLU A CA 1
ATOM 702 C C . GLU A 1 84 ? -13.061 -1.814 28.098 1.00 62.38 84 GLU A C 1
ATOM 704 O O . GLU A 1 84 ? -14.287 -1.849 28.015 1.00 62.38 84 GLU A O 1
ATOM 709 N N . PHE A 1 85 ? -12.345 -2.903 28.399 1.00 66.88 85 PHE A N 1
ATOM 710 C CA . PHE A 1 85 ? -12.974 -4.222 28.516 1.00 66.88 85 PHE A CA 1
ATOM 711 C C . PHE A 1 85 ? -13.848 -4.322 29.775 1.00 66.88 85 PHE A C 1
ATOM 713 O O . PHE A 1 85 ? -15.002 -4.736 29.692 1.00 66.88 85 PHE A O 1
ATOM 720 N N . GLU A 1 86 ? -13.341 -3.848 30.918 1.00 66.75 86 GLU A N 1
ATOM 721 C CA . GLU A 1 86 ? -14.089 -3.813 32.183 1.00 66.75 86 GLU A CA 1
ATOM 722 C C . GLU A 1 86 ? -15.260 -2.817 32.139 1.00 66.75 86 GLU A C 1
ATOM 724 O O . GLU A 1 86 ? -16.346 -3.115 32.632 1.00 66.75 86 GLU A O 1
ATOM 729 N N . LYS A 1 87 ? -15.089 -1.663 31.476 1.00 65.94 87 LYS A N 1
ATOM 730 C CA . LYS A 1 87 ? -16.153 -0.648 31.333 1.00 65.94 87 LYS A CA 1
ATOM 731 C C . LYS A 1 87 ? -17.263 -1.052 30.360 1.00 65.94 87 LYS A C 1
ATOM 733 O O . LYS A 1 87 ? -18.365 -0.516 30.447 1.00 65.94 87 LYS A O 1
ATOM 738 N N . ASN A 1 88 ? -16.991 -1.969 29.430 1.00 66.50 88 ASN A N 1
ATOM 739 C CA . ASN A 1 88 ? -17.940 -2.383 28.394 1.00 66.50 88 ASN A CA 1
ATOM 740 C C . ASN A 1 88 ? -18.616 -3.735 28.664 1.00 66.50 88 ASN A C 1
ATOM 742 O O . ASN A 1 88 ? -19.369 -4.188 27.803 1.00 66.50 88 ASN A O 1
ATOM 746 N N . GLY A 1 89 ? -18.411 -4.357 29.832 1.00 67.75 89 GLY A N 1
ATOM 747 C CA . GLY A 1 89 ? -18.984 -5.670 30.168 1.00 67.75 89 GLY A CA 1
ATOM 748 C C . GLY A 1 89 ? -20.516 -5.758 30.065 1.00 67.75 89 GLY A C 1
ATOM 749 O O . GLY A 1 89 ? -21.052 -6.836 29.829 1.00 67.75 89 GLY A O 1
ATOM 750 N N . GLU A 1 90 ? -21.219 -4.626 30.168 1.00 73.50 90 GLU A N 1
ATOM 751 C CA . GLU A 1 90 ? -22.686 -4.543 30.062 1.00 73.50 90 GLU A CA 1
ATOM 752 C C . GLU A 1 90 ? -23.192 -4.081 28.682 1.00 73.50 90 GLU A C 1
ATOM 754 O O . GLU A 1 90 ? -24.404 -4.023 28.442 1.00 73.50 90 GLU A O 1
ATOM 759 N N . LYS A 1 91 ? -22.302 -3.738 27.737 1.00 80.50 91 LYS A N 1
ATOM 760 C CA . LYS A 1 91 ? -22.730 -3.285 26.407 1.00 80.50 91 LYS A CA 1
ATOM 761 C C . LYS A 1 91 ? -23.250 -4.460 25.583 1.00 80.50 91 LYS A C 1
ATOM 763 O O . LYS A 1 91 ? -22.590 -5.484 25.428 1.00 80.50 91 LYS A O 1
ATOM 768 N N . LYS A 1 92 ? -24.426 -4.278 24.974 1.00 85.12 92 LYS A N 1
ATOM 769 C CA . LYS A 1 92 ? -24.943 -5.221 23.975 1.00 85.12 92 LYS A CA 1
ATOM 770 C C . LYS A 1 92 ? -23.967 -5.322 22.804 1.00 85.12 92 LYS A C 1
ATOM 772 O O . LYS A 1 92 ? -23.453 -4.309 22.332 1.00 85.12 92 LYS A O 1
ATOM 777 N N . LEU A 1 93 ? -23.766 -6.546 22.321 1.00 85.56 93 LEU A N 1
ATOM 778 C CA . LEU A 1 93 ? -22.960 -6.807 21.136 1.00 85.56 93 LEU A CA 1
ATOM 779 C C . LEU A 1 93 ? -23.521 -6.045 19.931 1.00 85.56 93 LEU A C 1
ATOM 781 O O . LEU A 1 93 ? -24.731 -6.029 19.690 1.00 85.56 93 LEU A O 1
ATOM 785 N N . SER A 1 94 ? -22.625 -5.430 19.166 1.00 86.56 94 SER A N 1
ATOM 786 C CA . SER A 1 94 ? -22.966 -4.793 17.897 1.00 86.56 94 SER A CA 1
ATOM 787 C C . SER A 1 94 ? -23.459 -5.827 16.883 1.00 86.56 94 SER A C 1
ATOM 789 O O . SER A 1 94 ? -23.066 -6.994 16.915 1.00 86.56 94 SER A O 1
ATOM 791 N N . LYS A 1 95 ? -24.296 -5.387 15.938 1.00 90.25 95 LYS A N 1
ATOM 792 C CA . LYS A 1 95 ? -24.745 -6.230 14.824 1.00 90.25 95 LYS A CA 1
ATOM 793 C C . LYS A 1 95 ? -23.536 -6.688 13.997 1.00 90.25 95 LYS A C 1
ATOM 795 O O . LYS A 1 95 ? -22.746 -5.855 13.561 1.00 90.25 95 LYS A O 1
ATOM 800 N N . ALA A 1 96 ? -23.441 -7.991 13.742 1.00 90.06 96 ALA A N 1
ATOM 801 C CA . ALA A 1 96 ? -22.448 -8.585 12.853 1.00 90.06 96 ALA A CA 1
ATOM 802 C C . ALA A 1 96 ? -23.128 -9.125 11.587 1.00 90.06 96 ALA A C 1
ATOM 804 O O . ALA A 1 96 ? -24.225 -9.680 11.653 1.00 90.06 96 ALA A O 1
ATOM 805 N N . MET A 1 97 ? -22.480 -8.944 10.438 1.00 90.19 97 MET A N 1
ATOM 806 C CA . MET A 1 97 ? -22.879 -9.524 9.153 1.00 90.19 97 MET A CA 1
ATOM 807 C C . MET A 1 97 ? -21.682 -10.287 8.595 1.00 90.19 97 MET A C 1
ATOM 809 O O . MET A 1 97 ? -20.554 -9.806 8.697 1.00 90.19 97 MET A O 1
ATOM 813 N N . VAL A 1 98 ? -21.929 -11.473 8.047 1.00 90.94 98 VAL A N 1
ATOM 814 C CA . VAL A 1 98 ? -20.899 -12.356 7.493 1.00 90.94 98 VAL A CA 1
ATOM 815 C C . VAL A 1 98 ? -21.248 -12.616 6.035 1.00 90.94 98 VAL A C 1
ATOM 817 O O . VAL A 1 98 ? -22.383 -12.978 5.738 1.00 90.94 98 VAL A O 1
ATOM 820 N N . PHE A 1 99 ? -20.269 -12.410 5.162 1.00 90.06 99 PHE A N 1
ATOM 821 C CA . PHE A 1 99 ? -20.341 -12.667 3.728 1.00 90.06 99 PHE A CA 1
ATOM 822 C C . PHE A 1 99 ? -19.219 -13.654 3.393 1.00 90.06 99 PHE A C 1
ATOM 824 O O . PHE A 1 99 ? -18.080 -13.433 3.809 1.00 90.06 99 PHE A O 1
ATOM 831 N N . ASP A 1 100 ? -19.535 -14.754 2.717 1.00 92.00 100 ASP A N 1
ATOM 832 C CA . ASP A 1 100 ? -18.583 -15.799 2.309 1.00 92.00 100 ASP A CA 1
ATOM 833 C C . ASP A 1 100 ? -18.150 -15.671 0.838 1.00 92.00 100 ASP A C 1
ATOM 835 O O . ASP A 1 100 ? -17.189 -16.312 0.409 1.00 92.00 100 ASP A O 1
ATOM 839 N N . ASP A 1 101 ? -18.819 -14.798 0.091 1.00 90.88 101 ASP A N 1
ATOM 840 C CA . ASP A 1 101 ? -18.624 -14.512 -1.328 1.00 90.88 101 ASP A CA 1
ATOM 841 C C . ASP A 1 101 ? -17.869 -13.199 -1.599 1.00 90.88 101 ASP A C 1
ATOM 843 O O . ASP A 1 101 ? -17.511 -12.918 -2.744 1.00 90.88 101 ASP A O 1
ATOM 847 N N . LEU A 1 102 ? -17.591 -12.407 -0.557 1.00 88.25 102 LEU A N 1
ATOM 848 C CA . LEU A 1 102 ? -16.922 -11.111 -0.661 1.00 88.25 102 LEU A CA 1
ATOM 849 C C . LEU A 1 102 ? -15.555 -11.092 0.025 1.00 88.25 102 LEU A C 1
ATOM 851 O O . LEU A 1 102 ? -15.360 -11.590 1.134 1.00 88.25 102 LEU A O 1
ATOM 855 N N . LEU A 1 103 ? -14.613 -10.414 -0.622 1.00 88.44 103 LEU A N 1
ATOM 856 C CA . LEU A 1 103 ? -13.325 -10.032 -0.058 1.00 88.44 103 LEU A CA 1
ATOM 857 C C . LEU A 1 103 ? -13.426 -8.664 0.631 1.00 88.44 103 LEU A C 1
ATOM 859 O O . LEU A 1 103 ? -14.293 -7.847 0.319 1.00 88.44 103 LEU A O 1
ATOM 863 N N . ILE A 1 104 ? -12.502 -8.378 1.552 1.00 87.94 104 ILE A N 1
ATOM 864 C CA . ILE A 1 104 ? -12.495 -7.125 2.329 1.00 87.94 104 ILE A CA 1
ATOM 865 C C . ILE A 1 104 ? -12.466 -5.903 1.396 1.00 87.94 104 ILE A C 1
ATOM 867 O O . ILE A 1 104 ? -13.206 -4.944 1.610 1.00 87.94 104 ILE A O 1
ATOM 871 N N . GLU A 1 105 ? -11.662 -5.947 0.335 1.00 86.06 105 GLU A N 1
ATOM 872 C CA . GLU A 1 105 ? -11.532 -4.873 -0.654 1.00 86.06 105 GLU A CA 1
ATOM 873 C C . GLU A 1 105 ? -12.810 -4.613 -1.467 1.00 86.06 105 GLU A C 1
ATOM 875 O O . GLU A 1 105 ? -12.971 -3.516 -1.999 1.00 86.06 105 GLU A O 1
ATOM 880 N N . GLN A 1 106 ? -13.731 -5.582 -1.522 1.00 87.31 106 GLN A N 1
ATOM 881 C CA . GLN A 1 106 ? -15.016 -5.469 -2.221 1.00 87.31 106 GLN A CA 1
ATOM 882 C C . GLN A 1 106 ? -16.109 -4.858 -1.331 1.00 87.31 106 GLN A C 1
ATOM 884 O O . GLN A 1 106 ? -17.181 -4.497 -1.816 1.00 87.31 106 GLN A O 1
ATOM 889 N N . THR A 1 107 ? -15.844 -4.691 -0.031 1.00 86.12 107 THR A N 1
ATOM 890 C CA . THR A 1 107 ? -16.775 -4.035 0.893 1.00 86.12 107 THR A CA 1
ATOM 891 C C . THR A 1 107 ? -16.614 -2.515 0.821 1.00 86.12 107 THR A C 1
ATOM 893 O O . THR A 1 107 ? -15.713 -1.914 1.414 1.00 86.12 107 THR A O 1
ATOM 896 N N . ALA A 1 108 ? -17.488 -1.870 0.048 1.00 77.19 108 ALA A N 1
ATOM 897 C CA . ALA A 1 108 ? -17.564 -0.415 -0.001 1.00 77.19 108 ALA A CA 1
ATOM 898 C C . ALA A 1 108 ? -18.125 0.155 1.318 1.00 77.19 108 ALA A C 1
ATOM 900 O O . ALA A 1 108 ? -18.912 -0.491 2.008 1.00 77.19 108 ALA A O 1
ATOM 901 N N . LEU A 1 109 ? -17.732 1.389 1.659 1.00 81.31 109 LEU A N 1
ATOM 902 C CA . LEU A 1 109 ? -18.217 2.152 2.828 1.00 81.31 109 LEU A CA 1
ATOM 903 C C . LEU A 1 109 ? -17.890 1.548 4.208 1.00 81.31 109 LEU A C 1
ATOM 905 O O . LEU A 1 109 ? -18.379 2.038 5.225 1.00 81.31 109 LEU A O 1
ATOM 909 N N . CYS A 1 110 ? -17.046 0.520 4.262 1.00 86.31 110 CYS A N 1
ATOM 910 C CA . CYS A 1 110 ? -16.572 -0.086 5.501 1.00 86.31 110 CYS A CA 1
ATOM 911 C C . CYS A 1 110 ? -15.117 0.299 5.786 1.00 86.31 110 CYS A C 1
ATOM 913 O O . CYS A 1 110 ? -14.314 0.500 4.873 1.00 86.31 110 CYS A O 1
ATOM 915 N N . THR A 1 111 ? -14.751 0.352 7.069 1.00 86.62 111 THR A N 1
ATOM 916 C CA . THR A 1 111 ? -13.339 0.396 7.465 1.00 86.62 111 THR A CA 1
ATOM 917 C C . THR A 1 111 ? -12.708 -0.952 7.138 1.00 86.62 111 THR A C 1
ATOM 919 O O . THR A 1 111 ? -12.966 -1.948 7.811 1.00 86.62 111 THR A O 1
ATOM 922 N N . GLN A 1 112 ? -11.887 -0.983 6.093 1.00 90.12 112 GLN A N 1
ATOM 923 C CA . GLN A 1 112 ? -11.207 -2.193 5.642 1.00 90.12 112 GLN A CA 1
ATOM 924 C C . GLN A 1 112 ? -9.992 -2.490 6.529 1.00 90.12 112 GLN A C 1
ATOM 926 O O . GLN A 1 112 ? -9.148 -1.622 6.761 1.00 90.12 112 GLN A O 1
ATOM 931 N N . ILE A 1 113 ? -9.901 -3.723 7.028 1.00 88.69 113 ILE A N 1
ATOM 932 C CA . ILE A 1 113 ? -8.834 -4.162 7.936 1.00 88.69 113 ILE A CA 1
ATOM 933 C C . ILE A 1 113 ? -7.700 -4.814 7.130 1.00 88.69 113 ILE A C 1
ATOM 935 O O . ILE A 1 113 ? -7.943 -5.625 6.238 1.00 88.69 113 ILE A O 1
ATOM 939 N N . ASP A 1 114 ? -6.452 -4.475 7.464 1.00 86.06 114 ASP A N 1
ATOM 940 C CA . ASP A 1 114 ? -5.247 -5.134 6.945 1.00 86.06 114 ASP A CA 1
ATOM 941 C C . ASP A 1 114 ? -4.716 -6.145 7.970 1.00 86.06 114 ASP A C 1
ATOM 943 O O . ASP A 1 114 ? -4.527 -5.807 9.144 1.00 86.06 114 ASP A O 1
ATOM 947 N N . PHE A 1 115 ? -4.431 -7.376 7.538 1.00 86.44 115 PHE A N 1
ATOM 948 C CA . PHE A 1 115 ? -3.794 -8.388 8.389 1.00 86.44 115 PHE A CA 1
ATOM 949 C C . PHE A 1 115 ? -2.282 -8.138 8.451 1.00 86.44 115 PHE A C 1
ATOM 951 O O . PHE A 1 115 ? -1.463 -8.845 7.856 1.00 86.44 115 PHE A O 1
ATOM 958 N N . ALA A 1 116 ? -1.923 -7.066 9.156 1.00 83.56 116 ALA A N 1
ATOM 959 C CA . ALA A 1 116 ? -0.596 -6.477 9.122 1.00 83.56 116 ALA A CA 1
ATOM 960 C C . ALA A 1 116 ? 0.458 -7.253 9.933 1.00 83.56 116 ALA A C 1
ATOM 962 O O . ALA A 1 116 ? 0.193 -7.876 10.961 1.00 83.56 116 ALA A O 1
ATOM 963 N N . ASN A 1 117 ? 1.716 -7.131 9.503 1.00 87.44 117 ASN A N 1
ATOM 964 C CA . ASN A 1 117 ? 2.880 -7.494 10.309 1.00 87.44 117 ASN A CA 1
ATOM 965 C C . ASN A 1 117 ? 3.250 -6.340 11.263 1.00 87.44 117 ASN A C 1
ATOM 967 O O . ASN A 1 117 ? 3.018 -5.175 10.937 1.00 87.44 117 ASN A O 1
ATOM 971 N N . LYS A 1 118 ? 3.924 -6.642 12.388 1.00 84.88 118 LYS A N 1
ATOM 972 C CA . LYS A 1 118 ? 4.499 -5.632 13.306 1.00 84.88 118 LYS A CA 1
ATOM 973 C C . LYS A 1 118 ? 5.277 -4.536 12.563 1.00 84.88 118 LYS A C 1
ATOM 975 O O . LYS A 1 118 ? 5.240 -3.374 12.962 1.00 84.88 118 LYS A O 1
ATOM 980 N N . HIS A 1 119 ? 5.979 -4.899 11.491 1.00 83.38 119 HIS A N 1
ATOM 981 C CA . HIS A 1 119 ? 6.542 -3.945 10.544 1.00 83.38 119 HIS A CA 1
ATOM 982 C C . HIS A 1 119 ? 5.592 -3.798 9.352 1.00 83.38 119 HIS A C 1
ATOM 984 O O . HIS A 1 119 ? 5.444 -4.737 8.569 1.00 83.38 119 HIS A O 1
ATOM 990 N N . ILE A 1 120 ? 4.978 -2.616 9.203 1.00 81.00 120 ILE A N 1
ATOM 991 C CA . ILE A 1 120 ? 4.035 -2.315 8.113 1.00 81.00 120 ILE A CA 1
ATOM 992 C C . ILE A 1 120 ? 4.649 -2.687 6.757 1.00 81.00 120 ILE A C 1
ATOM 994 O O . ILE A 1 120 ? 5.821 -2.412 6.483 1.00 81.00 120 ILE A O 1
ATOM 998 N N . GLY A 1 121 ? 3.851 -3.355 5.923 1.00 72.62 121 GLY A N 1
ATOM 999 C CA . GLY A 1 121 ? 4.267 -3.877 4.622 1.00 72.62 121 GLY A CA 1
ATOM 1000 C C . GLY A 1 121 ? 5.015 -5.213 4.682 1.00 72.62 121 GLY A C 1
ATOM 1001 O O . GLY A 1 12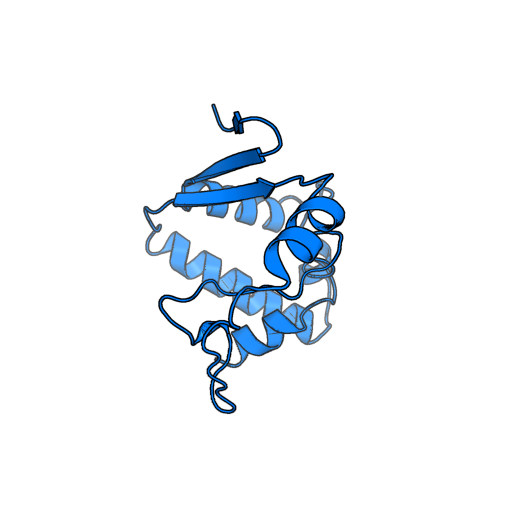1 ? 5.133 -5.874 3.654 1.00 72.62 121 GLY A O 1
ATOM 1002 N N . GLY A 1 122 ? 5.490 -5.660 5.851 1.00 83.56 122 GLY A N 1
ATOM 1003 C CA . GLY A 1 122 ? 6.118 -6.969 6.046 1.00 83.56 122 GLY A CA 1
ATOM 1004 C C . GLY A 1 122 ? 7.138 -7.320 4.955 1.00 83.56 122 GLY A C 1
ATOM 1005 O O . GLY A 1 122 ? 8.134 -6.626 4.755 1.00 83.56 122 GLY A O 1
ATOM 1006 N N . GLY A 1 123 ? 6.871 -8.402 4.218 1.00 82.12 123 GLY A N 1
ATOM 1007 C CA . GLY A 1 123 ? 7.709 -8.876 3.114 1.00 82.12 123 GLY A CA 1
ATOM 1008 C C . GLY A 1 123 ? 7.400 -8.276 1.735 1.00 82.12 123 GLY A C 1
ATOM 1009 O O . GLY A 1 123 ? 7.846 -8.855 0.743 1.00 82.12 123 GLY A O 1
ATOM 1010 N N . VAL A 1 124 ? 6.641 -7.177 1.627 1.00 84.62 124 VAL A N 1
ATOM 1011 C CA . VAL A 1 124 ? 6.184 -6.617 0.335 1.00 84.62 124 VAL A CA 1
ATOM 1012 C C . VAL A 1 124 ? 7.340 -6.264 -0.604 1.00 84.62 124 VAL A C 1
ATOM 1014 O O . VAL A 1 124 ? 7.243 -6.523 -1.798 1.00 84.62 124 VAL A O 1
ATOM 1017 N N . LEU A 1 125 ? 8.476 -5.805 -0.068 1.00 84.81 125 LEU A N 1
ATOM 1018 C CA . LEU A 1 125 ? 9.696 -5.516 -0.840 1.00 84.81 125 LEU A CA 1
ATOM 1019 C C . LEU A 1 125 ? 10.529 -6.767 -1.185 1.00 84.81 125 LEU A C 1
ATOM 1021 O O . LEU A 1 125 ? 11.635 -6.649 -1.700 1.00 84.81 125 LEU A O 1
ATOM 1025 N N . ARG A 1 126 ? 10.046 -7.966 -0.842 1.00 82.50 126 ARG A N 1
ATOM 1026 C CA . ARG A 1 126 ? 10.696 -9.266 -1.081 1.00 82.50 126 ARG A CA 1
ATOM 1027 C C . ARG A 1 126 ? 9.648 -10.277 -1.568 1.00 82.50 126 ARG A C 1
ATOM 1029 O O . ARG A 1 126 ? 8.873 -9.971 -2.467 1.00 82.50 126 ARG A O 1
ATOM 1036 N N . LEU A 1 127 ? 9.565 -11.461 -0.957 1.00 80.31 127 LEU A N 1
ATOM 1037 C CA . LEU A 1 127 ? 8.647 -12.539 -1.354 1.00 80.31 127 LEU A CA 1
ATOM 1038 C C . LEU A 1 127 ? 7.269 -12.493 -0.663 1.00 80.31 127 LEU A C 1
ATOM 1040 O O . LEU A 1 127 ? 6.391 -13.292 -0.981 1.00 80.31 127 LEU A O 1
ATOM 1044 N N . GLY A 1 128 ? 7.038 -11.566 0.272 1.00 78.56 128 GLY A N 1
ATOM 1045 C CA . GLY A 1 128 ? 5.751 -11.448 0.964 1.00 78.56 128 GLY A CA 1
ATOM 1046 C C . GLY A 1 128 ? 4.669 -10.890 0.042 1.00 78.56 128 GLY A C 1
ATOM 1047 O O . GLY A 1 128 ? 4.855 -9.832 -0.548 1.00 78.56 128 GLY A O 1
ATOM 1048 N N . GLY A 1 129 ? 3.539 -11.580 -0.093 1.00 66.62 129 GLY A N 1
ATOM 1049 C CA . GLY A 1 129 ? 2.484 -11.178 -1.028 1.00 66.62 129 GLY A CA 1
ATOM 1050 C C . GLY A 1 129 ? 1.174 -11.927 -0.826 1.00 66.62 129 GLY A C 1
ATOM 1051 O O . GLY A 1 129 ? 0.525 -12.274 -1.801 1.00 66.62 129 GLY A O 1
ATOM 1052 N N . VAL A 1 130 ? 0.815 -12.269 0.416 1.00 68.56 130 VAL A N 1
ATOM 1053 C CA . VAL A 1 130 ? -0.415 -13.031 0.707 1.00 68.56 130 VAL A CA 1
ATOM 1054 C C . VAL A 1 130 ? -1.649 -12.240 0.263 1.00 68.56 130 VAL A C 1
ATOM 1056 O O . VAL A 1 130 ? -2.343 -12.681 -0.643 1.00 68.56 130 VAL A O 1
ATOM 1059 N N . GLN A 1 131 ? -1.847 -11.030 0.792 1.00 63.44 131 GLN A N 1
ATOM 1060 C CA . GLN A 1 131 ? -2.992 -10.190 0.420 1.00 63.44 131 GLN A CA 1
ATOM 1061 C C . GLN A 1 131 ? -2.843 -9.558 -0.971 1.00 63.44 131 GLN A C 1
ATOM 1063 O O . GLN A 1 131 ? -3.816 -9.411 -1.699 1.00 63.44 131 GLN A O 1
ATOM 1068 N N . MET A 1 132 ? -1.612 -9.264 -1.404 1.00 63.31 132 MET A N 1
ATOM 1069 C CA . MET A 1 132 ? -1.363 -8.774 -2.764 1.00 63.31 132 MET A CA 1
ATOM 1070 C C . MET A 1 132 ? -1.762 -9.798 -3.834 1.00 63.31 132 MET A C 1
ATOM 1072 O O . MET A 1 132 ? -2.317 -9.415 -4.852 1.00 63.31 132 MET A O 1
ATOM 1076 N N . ARG A 1 133 ? -1.547 -11.099 -3.598 1.00 57.69 133 ARG A N 1
ATOM 1077 C CA . ARG A 1 133 ? -1.992 -12.149 -4.527 1.00 57.69 133 ARG A CA 1
ATOM 1078 C C . ARG A 1 133 ? -3.509 -12.213 -4.683 1.00 57.69 133 ARG A C 1
ATOM 1080 O O . ARG A 1 133 ? -3.958 -12.636 -5.738 1.00 57.69 133 ARG A O 1
ATOM 1087 N N . LEU A 1 134 ? -4.275 -11.822 -3.665 1.00 60.88 134 LEU A N 1
ATOM 1088 C CA . LEU A 1 134 ? -5.733 -11.721 -3.766 1.00 60.88 134 LEU A CA 1
ATOM 1089 C C . LEU A 1 134 ? -6.133 -10.492 -4.590 1.00 60.88 134 LEU A C 1
ATOM 1091 O O . LEU A 1 134 ? -6.943 -10.619 -5.500 1.00 60.88 134 LEU A O 1
ATOM 1095 N N . ARG A 1 135 ? -5.465 -9.352 -4.363 1.00 60.78 135 ARG A N 1
ATOM 1096 C CA . ARG A 1 135 ? -5.684 -8.113 -5.128 1.00 60.78 135 ARG A CA 1
ATOM 1097 C C . ARG A 1 135 ? -5.311 -8.215 -6.611 1.00 60.78 135 ARG A C 1
ATOM 1099 O O . ARG A 1 135 ? -5.902 -7.515 -7.409 1.00 60.78 135 ARG A O 1
ATOM 1106 N N . LEU A 1 136 ? -4.325 -9.043 -6.977 1.00 54.34 136 LEU A N 1
ATOM 1107 C CA . LEU A 1 136 ? -3.889 -9.225 -8.376 1.00 54.34 136 LEU A CA 1
ATOM 1108 C C . LEU A 1 136 ? -4.719 -10.237 -9.170 1.00 54.34 136 LEU A C 1
ATOM 1110 O O . LEU A 1 136 ? -4.540 -10.350 -10.376 1.00 54.34 136 LEU A O 1
ATOM 1114 N N . LYS A 1 137 ? -5.560 -11.025 -8.496 1.00 55.19 137 LYS A N 1
ATOM 1115 C CA . LYS A 1 137 ? -6.463 -11.985 -9.146 1.00 55.19 137 LYS A CA 1
ATOM 1116 C C . LYS A 1 137 ? -7.808 -11.363 -9.550 1.00 55.19 137 LYS A C 1
ATOM 1118 O O . LYS A 1 137 ? -8.626 -12.078 -10.121 1.00 55.19 137 LYS A O 1
ATOM 1123 N N . GLN A 1 138 ? -8.028 -10.092 -9.216 1.00 44.91 138 GLN A N 1
ATOM 1124 C CA . GLN A 1 138 ? -9.175 -9.266 -9.604 1.00 44.91 138 GLN A CA 1
ATOM 1125 C C . GLN A 1 138 ? -8.763 -8.337 -10.740 1.00 44.91 138 GLN A C 1
ATOM 1127 O O . GLN A 1 138 ? -9.620 -8.094 -11.612 1.00 44.91 138 GLN A O 1
#

pLDDT: mean 82.8, std 13.59, range [39.41, 97.81]

Mean predicted aligned error: 8.12 Å

Radius of gyration: 19.02 Å; Cα contacts (8 Å, |Δi|>4): 106; chains: 1; bounding box: 46×37×50 Å